Protein AF-X0WSC3-F1 (afdb_monomer)

Secondary structure (DSSP, 8-state):
-HHHHGGGSGGGSTT---TTHHHHHHHHHHHHHHHHTSSS-EE-SSSTT-EEBTTB---HHHHHHHHHHHHHH-TTTTT---SSSHHHHHHHHHHHHHSTTTTTS-SSS---TTHHHHHHHHHHTTPPPPSEEEEEETT-SEETTEEPTTEEEE--TTTTT-EEEGGGTEE-

pLDDT: mean 91.01, std 7.04, range [49.38, 97.88]

Sequence (172 aa):
GAMMLKYTDENWNPQGHNFLKQSRQMSAPVVAFMMSQLDMESPDILFPDITWGKGKWPSLQFAGYASTGSSIYGMGFPMGVGLLSLYGYAFQYADKTLNGGGYTGSLDQDSDLEAANNYIKAVSDGAAPLDFVLYVPVRYGSSVGISIPNVEETSDPEKILTAHFNGGQEAW

Mean predicted aligned error: 4.4 Å

Radius of gyration: 16.44 Å; Cα contacts (8 Å, |Δi|>4): 320; chains: 1; bounding box: 43×27×41 Å

Structure (mmCIF, N/CA/C/O backbone):
data_AF-X0WSC3-F1
#
_entry.id   AF-X0WSC3-F1
#
loop_
_atom_site.group_PDB
_atom_site.id
_atom_site.type_symbol
_atom_site.label_atom_id
_atom_site.label_alt_id
_atom_site.label_comp_id
_atom_site.label_asym_id
_atom_site.label_entity_id
_atom_site.label_seq_id
_atom_site.pdbx_PDB_ins_code
_atom_site.Cartn_x
_atom_site.Cartn_y
_atom_site.Cartn_z
_atom_site.occupancy
_atom_site.B_iso_or_equiv
_atom_site.auth_seq_id
_atom_site.auth_comp_id
_atom_site.auth_asym_id
_atom_site.auth_atom_id
_atom_site.pdbx_PDB_model_num
ATOM 1 N N . GLY A 1 1 ? -5.576 10.023 -4.240 1.00 49.38 1 GLY A N 1
ATOM 2 C CA . GLY A 1 1 ? -4.681 9.040 -4.884 1.00 49.38 1 GLY A CA 1
ATOM 3 C C . GLY A 1 1 ? -5.430 7.795 -5.329 1.00 49.38 1 GLY A C 1
ATOM 4 O O . GLY A 1 1 ? -5.586 7.600 -6.526 1.00 49.38 1 GLY A O 1
ATOM 5 N N . ALA A 1 2 ? -5.938 6.993 -4.385 1.00 56.09 2 ALA A N 1
ATOM 6 C CA . ALA A 1 2 ? -6.514 5.663 -4.642 1.00 56.09 2 ALA A CA 1
ATOM 7 C C . ALA A 1 2 ? -7.678 5.615 -5.656 1.00 56.09 2 ALA A C 1
ATOM 9 O O . ALA A 1 2 ? -7.702 4.717 -6.493 1.00 56.09 2 ALA A O 1
ATOM 10 N N . MET A 1 3 ? -8.574 6.614 -5.672 1.00 61.75 3 MET A N 1
ATOM 11 C CA . MET A 1 3 ? -9.661 6.687 -6.668 1.00 61.75 3 MET A CA 1
ATOM 12 C C . MET A 1 3 ? -9.162 6.701 -8.120 1.00 61.75 3 MET A C 1
ATOM 14 O O . MET A 1 3 ? -9.823 6.150 -8.991 1.00 61.75 3 MET A O 1
ATOM 18 N N . MET A 1 4 ? -7.998 7.298 -8.398 1.00 74.88 4 MET A N 1
ATOM 19 C CA . MET A 1 4 ? -7.429 7.294 -9.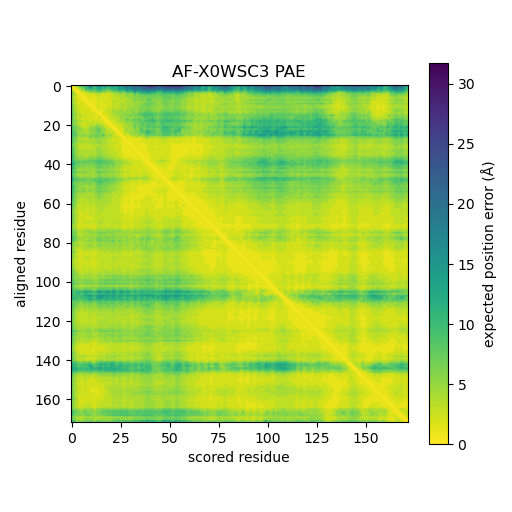751 1.00 74.88 4 MET A CA 1
ATOM 20 C C . MET A 1 4 ? -6.773 5.949 -10.090 1.00 74.88 4 MET A C 1
ATOM 22 O O . MET A 1 4 ? -6.799 5.531 -11.242 1.00 74.88 4 MET A O 1
ATOM 26 N N . LEU A 1 5 ? -6.242 5.230 -9.096 1.00 84.50 5 LEU A N 1
ATOM 27 C CA . LEU A 1 5 ? -5.568 3.950 -9.315 1.00 84.50 5 LEU A CA 1
ATOM 28 C C . LEU A 1 5 ? -6.526 2.875 -9.859 1.00 84.50 5 LEU A C 1
ATOM 30 O O . LEU A 1 5 ? -6.137 2.137 -10.765 1.00 84.50 5 LEU A O 1
ATOM 34 N N . LYS A 1 6 ? -7.787 2.839 -9.393 1.00 87.12 6 LYS A N 1
ATOM 35 C CA . LYS A 1 6 ? -8.815 1.896 -9.886 1.00 87.12 6 LYS A CA 1
ATOM 36 C C . LYS A 1 6 ? -9.062 1.995 -11.399 1.00 87.12 6 LYS A C 1
ATOM 38 O O . LYS A 1 6 ? -9.441 1.007 -12.011 1.00 87.12 6 LYS A O 1
ATOM 43 N N . TYR A 1 7 ? -8.813 3.155 -12.014 1.00 88.88 7 TYR A N 1
ATOM 44 C CA . TYR A 1 7 ? -9.022 3.396 -13.452 1.00 88.88 7 TYR A CA 1
ATOM 45 C C . TYR A 1 7 ? -7.761 3.201 -14.310 1.00 88.88 7 TYR A C 1
ATOM 47 O O . TYR A 1 7 ? -7.722 3.634 -15.466 1.00 88.88 7 TYR A O 1
ATOM 55 N N . THR A 1 8 ? -6.716 2.587 -13.745 1.00 87.31 8 THR A N 1
ATOM 56 C CA . THR A 1 8 ? -5.486 2.196 -14.462 1.00 87.31 8 THR A CA 1
ATOM 57 C C . THR A 1 8 ? -5.487 0.732 -14.920 1.00 87.31 8 THR A C 1
ATOM 59 O O . THR A 1 8 ? -4.561 0.291 -15.610 1.00 87.31 8 THR A O 1
ATOM 62 N N . ASP A 1 9 ? -6.515 -0.020 -14.524 1.00 88.38 9 ASP A N 1
ATOM 63 C CA . ASP A 1 9 ? -6.765 -1.407 -14.896 1.00 88.38 9 ASP A CA 1
ATOM 64 C C . ASP A 1 9 ? -8.278 -1.620 -14.994 1.00 88.38 9 ASP A C 1
ATOM 66 O O . ASP A 1 9 ? -9.016 -1.304 -14.062 1.00 88.38 9 ASP A O 1
ATOM 70 N N . GLU A 1 10 ? -8.749 -2.152 -16.118 1.00 90.81 10 GLU A N 1
ATOM 71 C CA . GLU A 1 10 ? -10.177 -2.428 -16.327 1.00 90.81 10 GLU A CA 1
ATOM 72 C C . GLU A 1 10 ? -10.723 -3.484 -15.360 1.00 90.81 10 GLU A C 1
ATOM 74 O O . GLU A 1 10 ? -11.913 -3.490 -15.076 1.00 90.81 10 GLU A O 1
ATOM 79 N N . ASN A 1 11 ? -9.861 -4.331 -14.790 1.00 92.50 11 ASN A N 1
ATOM 80 C CA . ASN A 1 11 ? -10.279 -5.367 -13.847 1.00 92.50 11 ASN A CA 1
ATOM 81 C C . ASN A 1 11 ? -10.419 -4.853 -12.406 1.00 92.50 11 ASN A C 1
ATOM 83 O O . ASN A 1 11 ? -10.774 -5.622 -11.518 1.00 92.50 11 ASN A O 1
ATOM 87 N N . TRP A 1 12 ? -10.081 -3.588 -12.136 1.00 91.75 12 TRP A N 1
ATOM 88 C CA . TRP A 1 12 ? -10.055 -3.020 -10.778 1.00 91.75 12 TRP A CA 1
ATOM 89 C C . TRP A 1 12 ? -11.229 -2.091 -10.482 1.00 91.75 12 TRP A C 1
ATOM 91 O O . TRP A 1 12 ? -11.269 -1.455 -9.428 1.00 91.75 12 TRP A O 1
ATOM 101 N N . ASN A 1 13 ? -12.172 -1.977 -11.414 1.00 91.25 13 ASN A N 1
ATOM 102 C CA . ASN A 1 13 ? -13.398 -1.224 -11.219 1.00 91.25 13 ASN A CA 1
ATOM 103 C C . ASN A 1 13 ? -14.578 -1.929 -11.907 1.00 91.25 13 ASN A C 1
ATOM 105 O O . ASN A 1 13 ? -14.397 -2.488 -12.991 1.00 91.25 13 ASN A O 1
ATOM 109 N N . PRO A 1 14 ? -15.792 -1.893 -11.325 1.00 90.69 14 PRO A N 1
ATOM 110 C CA . PRO A 1 14 ? -16.937 -2.642 -11.854 1.00 90.69 14 PRO A CA 1
ATOM 111 C C . PRO A 1 14 ? -17.360 -2.212 -13.262 1.00 90.69 14 PRO A C 1
ATOM 113 O O . PRO A 1 14 ? -18.018 -2.961 -13.976 1.00 90.69 14 PRO A O 1
ATOM 116 N N . GLN A 1 15 ? -16.998 -0.991 -13.662 1.00 91.56 15 GLN A N 1
ATOM 117 C CA . GLN A 1 15 ? -17.364 -0.418 -14.952 1.00 91.56 15 GLN A CA 1
ATOM 118 C C . GLN A 1 15 ? -16.419 -0.830 -16.093 1.00 91.56 15 GLN A C 1
ATOM 120 O O . GLN A 1 15 ? -16.694 -0.499 -17.244 1.00 91.56 15 GLN A O 1
ATOM 125 N N . GLY A 1 16 ? -15.307 -1.520 -15.811 1.00 89.00 16 GLY A N 1
ATOM 126 C CA . GLY A 1 16 ? -14.336 -1.902 -16.843 1.00 89.00 16 GLY A CA 1
ATOM 127 C C . GLY A 1 16 ? -13.562 -0.718 -17.435 1.00 89.00 16 GLY A C 1
ATOM 128 O O . GLY A 1 16 ? -13.015 -0.799 -18.533 1.00 89.00 16 GLY A O 1
ATOM 129 N N . HIS A 1 17 ? -13.540 0.423 -16.751 1.00 91.31 17 HIS A N 1
ATOM 130 C CA . HIS A 1 17 ? -12.919 1.645 -17.239 1.00 91.31 17 HIS A CA 1
ATOM 131 C C . HIS A 1 17 ? -11.394 1.607 -17.103 1.00 91.31 17 HIS A C 1
ATOM 133 O O . HIS A 1 17 ? -10.854 1.200 -16.078 1.00 91.31 17 HIS A O 1
ATOM 139 N N . ASN A 1 18 ? -10.685 2.121 -18.111 1.00 89.25 18 ASN A N 1
ATOM 140 C CA . ASN A 1 18 ? -9.219 2.168 -18.116 1.00 89.25 18 ASN A CA 1
ATOM 141 C C . ASN A 1 18 ? -8.672 3.490 -18.675 1.00 89.25 18 ASN A C 1
ATOM 143 O O . ASN A 1 18 ? -7.734 3.530 -19.475 1.00 89.25 18 ASN A O 1
ATOM 147 N N . PHE A 1 19 ? -9.301 4.601 -18.291 1.00 87.81 19 PHE A N 1
ATOM 148 C CA .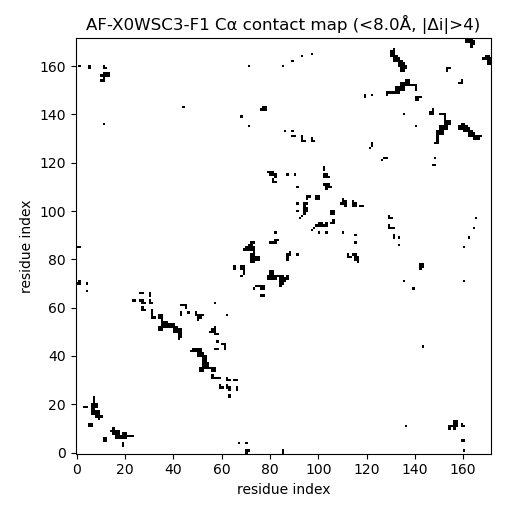 PHE A 1 19 ? -8.954 5.930 -18.804 1.00 87.81 19 PHE A CA 1
ATOM 149 C C . PHE A 1 19 ? -7.527 6.361 -18.436 1.00 87.81 19 PHE A C 1
ATOM 151 O O . PHE A 1 19 ? -6.959 7.225 -19.099 1.00 87.81 19 PHE A O 1
ATOM 158 N N . LEU A 1 20 ? -6.927 5.749 -17.407 1.00 84.25 20 LEU A N 1
ATOM 159 C CA . LEU A 1 20 ? -5.590 6.078 -16.914 1.00 84.25 20 LEU A CA 1
ATOM 160 C C . LEU A 1 20 ? -4.532 5.018 -17.260 1.00 84.25 20 LEU A C 1
ATOM 162 O O . LEU A 1 20 ? -3.417 5.077 -16.738 1.00 84.25 20 LEU A O 1
ATOM 166 N N . LYS A 1 21 ? -4.813 4.102 -18.199 1.00 82.12 21 LYS A N 1
ATOM 167 C CA . LYS A 1 21 ? -3.843 3.105 -18.698 1.00 82.12 21 LYS A CA 1
ATOM 168 C C . LYS A 1 21 ? -2.486 3.715 -19.053 1.00 82.12 21 LYS A C 1
ATOM 170 O O . LYS A 1 21 ? -1.435 3.191 -18.692 1.00 82.12 21 LYS A O 1
ATOM 175 N N . GLN A 1 22 ? -2.513 4.842 -19.763 1.00 77.94 22 GLN A N 1
ATOM 176 C CA . GLN A 1 22 ? -1.311 5.543 -20.218 1.00 77.94 22 GLN A CA 1
ATOM 177 C C . GLN A 1 22 ? -0.528 6.147 -19.047 1.00 77.94 22 GLN A C 1
ATOM 179 O O . GLN A 1 22 ? 0.698 6.138 -19.066 1.00 77.94 22 GLN A O 1
ATOM 184 N N . SER A 1 23 ? -1.212 6.606 -17.993 1.00 76.38 23 SER A N 1
ATOM 185 C CA . SER A 1 23 ? -0.558 7.097 -16.774 1.00 76.38 23 SER A CA 1
ATOM 186 C C . SER A 1 23 ? 0.267 5.994 -16.104 1.00 76.38 23 SER A C 1
ATOM 188 O O . SER A 1 23 ? 1.423 6.228 -15.757 1.00 76.38 23 SER A O 1
ATOM 190 N N . ARG A 1 24 ? -0.266 4.766 -16.038 1.00 74.50 24 ARG A N 1
ATOM 191 C CA . ARG A 1 24 ? 0.456 3.585 -15.532 1.00 74.50 24 ARG A CA 1
ATOM 192 C C . ARG A 1 24 ? 1.671 3.215 -16.387 1.00 74.50 24 ARG A C 1
ATOM 194 O O . ARG A 1 24 ? 2.695 2.792 -15.866 1.00 74.50 24 ARG A O 1
ATOM 201 N N . GLN A 1 25 ? 1.576 3.383 -17.705 1.00 76.06 25 GLN A N 1
ATOM 202 C CA . GLN A 1 25 ? 2.709 3.152 -18.609 1.00 76.06 25 GLN A CA 1
ATOM 203 C C . GLN A 1 25 ? 3.801 4.215 -18.442 1.00 76.06 25 GLN A C 1
ATOM 205 O O . GLN A 1 25 ? 4.985 3.892 -18.499 1.00 76.06 25 GLN A O 1
ATOM 210 N N . MET A 1 26 ? 3.415 5.470 -18.203 1.00 81.69 26 MET A N 1
ATOM 211 C CA . MET A 1 26 ? 4.354 6.571 -17.981 1.00 81.69 26 MET A CA 1
ATOM 212 C C . MET A 1 26 ? 5.006 6.541 -16.594 1.00 81.69 26 MET A C 1
ATOM 214 O O . MET A 1 26 ? 6.105 7.069 -16.438 1.00 81.69 26 MET A O 1
ATOM 218 N N . SER A 1 27 ? 4.376 5.921 -15.590 1.00 84.88 27 SER A N 1
ATOM 219 C CA . SER A 1 27 ? 4.942 5.865 -14.239 1.00 84.88 27 SER A CA 1
ATOM 220 C C . SER A 1 27 ? 6.122 4.897 -14.123 1.00 84.88 27 SER A C 1
ATOM 222 O O . SER A 1 27 ? 7.050 5.171 -13.364 1.00 84.88 27 SER A O 1
ATOM 224 N N . ALA A 1 28 ? 6.146 3.809 -14.903 1.00 90.44 28 ALA A N 1
ATOM 225 C CA . ALA A 1 28 ? 7.209 2.807 -14.819 1.00 90.44 28 ALA A CA 1
ATOM 226 C C . ALA A 1 28 ? 8.614 3.375 -15.130 1.00 90.44 28 ALA A C 1
ATOM 228 O O . ALA A 1 28 ? 9.505 3.168 -14.311 1.00 90.44 28 ALA A O 1
ATOM 229 N N . PRO A 1 29 ? 8.853 4.146 -16.213 1.00 92.38 29 PRO A N 1
ATOM 230 C CA . PRO A 1 29 ? 10.154 4.785 -16.435 1.00 92.38 29 PRO A CA 1
ATOM 231 C C . PRO A 1 29 ? 10.558 5.774 -15.333 1.00 92.38 29 PRO A C 1
ATOM 233 O O . PRO A 1 29 ? 11.730 5.841 -14.974 1.00 92.38 29 PRO A O 1
ATOM 236 N N . VAL A 1 30 ? 9.601 6.522 -14.769 1.00 91.31 30 VAL A N 1
ATOM 237 C CA . VAL A 1 30 ? 9.871 7.464 -13.668 1.00 91.31 30 VAL A CA 1
ATOM 238 C C . VAL A 1 30 ? 10.317 6.707 -12.419 1.00 91.31 30 VAL A C 1
ATOM 240 O O . VAL A 1 30 ? 11.337 7.048 -11.826 1.00 91.31 30 VAL A O 1
ATOM 243 N N . VAL A 1 31 ? 9.601 5.644 -12.049 1.00 91.88 31 VAL A N 1
ATOM 244 C CA . VAL A 1 31 ? 9.956 4.807 -10.896 1.00 91.88 31 VAL A CA 1
ATOM 245 C C . VAL A 1 31 ? 11.271 4.066 -11.134 1.00 91.88 31 VAL A C 1
ATOM 247 O O . VAL A 1 31 ? 12.110 4.039 -10.240 1.00 91.88 31 VAL A O 1
ATOM 250 N N . ALA A 1 32 ? 11.516 3.551 -12.341 1.00 94.12 32 ALA A N 1
ATOM 251 C CA . ALA A 1 32 ? 12.789 2.927 -12.696 1.00 94.12 32 ALA A CA 1
ATOM 252 C C . ALA A 1 32 ? 13.965 3.904 -12.543 1.00 94.12 32 ALA A C 1
ATOM 254 O O . ALA A 1 32 ? 14.996 3.547 -11.967 1.00 94.12 32 ALA A O 1
ATOM 255 N N . PHE A 1 33 ? 13.787 5.154 -12.985 1.00 94.31 33 PHE A N 1
ATOM 256 C CA . PHE A 1 33 ? 14.767 6.208 -12.762 1.00 94.31 33 PHE A CA 1
ATOM 257 C C . PHE A 1 33 ? 14.984 6.459 -11.266 1.00 94.31 33 PHE A C 1
ATOM 259 O O . PHE A 1 33 ? 16.127 6.416 -10.821 1.00 94.31 33 PHE A O 1
ATOM 266 N N . MET A 1 34 ? 13.925 6.644 -10.471 1.00 91.56 34 MET A N 1
ATOM 267 C CA . MET A 1 34 ? 14.044 6.853 -9.018 1.00 91.56 34 MET A CA 1
ATOM 268 C C . MET A 1 34 ? 14.779 5.702 -8.321 1.00 91.56 34 MET A C 1
ATOM 270 O O . MET A 1 34 ? 15.687 5.944 -7.531 1.00 91.56 34 MET A O 1
ATOM 274 N N . MET A 1 35 ? 14.444 4.456 -8.656 1.00 92.12 35 MET A N 1
ATOM 275 C CA . MET A 1 35 ? 15.104 3.267 -8.114 1.00 92.12 35 MET A CA 1
ATOM 276 C C . MET A 1 35 ? 16.587 3.221 -8.483 1.00 92.12 35 MET A C 1
ATOM 278 O O . MET A 1 35 ? 17.415 2.868 -7.647 1.00 92.12 35 MET A O 1
ATOM 282 N N . SER A 1 36 ? 16.948 3.647 -9.698 1.00 94.88 36 SER A N 1
ATOM 283 C CA . SER A 1 36 ? 18.351 3.744 -10.116 1.00 94.88 36 SER A CA 1
ATOM 284 C C . SER A 1 36 ? 19.166 4.734 -9.278 1.00 94.88 36 SER A C 1
ATOM 286 O O . SER A 1 36 ? 20.378 4.586 -9.189 1.00 94.88 36 SER A O 1
ATOM 288 N N . GLN A 1 37 ? 18.533 5.733 -8.653 1.00 94.44 37 GLN A N 1
ATOM 289 C CA . GLN A 1 37 ? 19.226 6.747 -7.849 1.00 94.44 37 GLN A CA 1
ATOM 290 C C . GLN A 1 37 ? 19.550 6.282 -6.421 1.00 94.44 37 GLN A C 1
ATOM 292 O O . GLN A 1 37 ?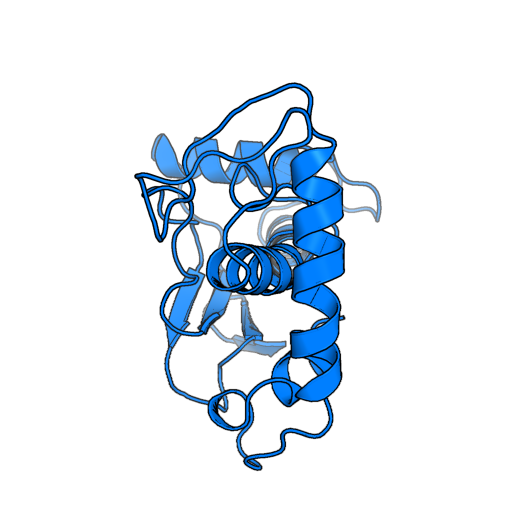 20.213 7.010 -5.686 1.00 94.44 37 GLN A O 1
ATOM 297 N N . LEU A 1 38 ? 19.095 5.097 -6.004 1.00 90.62 38 LEU A N 1
ATOM 298 C CA . LEU A 1 38 ? 19.377 4.573 -4.670 1.00 90.62 38 LEU A CA 1
ATOM 299 C C . LEU A 1 38 ? 20.841 4.118 -4.548 1.00 90.62 38 LEU A C 1
ATOM 301 O O . LEU A 1 38 ? 21.377 3.477 -5.450 1.00 90.62 38 LEU A O 1
ATOM 305 N N . ASP A 1 39 ? 21.474 4.403 -3.404 1.00 92.38 39 ASP A N 1
ATOM 306 C CA . ASP A 1 39 ? 22.873 4.025 -3.102 1.00 92.38 39 ASP A CA 1
ATOM 307 C C . ASP A 1 39 ? 23.028 2.556 -2.647 1.00 92.38 39 ASP A C 1
ATOM 309 O O . ASP A 1 39 ? 24.020 2.128 -2.056 1.00 92.38 39 ASP A O 1
ATOM 313 N N . MET A 1 40 ? 22.026 1.741 -2.949 1.00 91.06 40 MET A N 1
ATOM 314 C CA . MET A 1 40 ? 22.036 0.299 -2.747 1.00 91.06 40 MET A CA 1
ATOM 315 C C . MET A 1 40 ? 21.885 -0.398 -4.091 1.00 91.06 40 MET A C 1
ATOM 317 O O . MET A 1 40 ? 21.385 0.193 -5.043 1.00 91.06 40 MET A O 1
ATOM 321 N N . GLU A 1 41 ? 22.292 -1.661 -4.152 1.00 93.75 41 GLU A N 1
ATOM 322 C CA . GLU A 1 41 ? 21.876 -2.552 -5.229 1.00 93.75 41 GLU A CA 1
ATOM 323 C C . GLU A 1 41 ? 20.974 -3.638 -4.661 1.00 93.75 41 GLU A C 1
ATOM 325 O O . GLU A 1 41 ? 21.166 -4.095 -3.532 1.00 93.75 41 GLU A O 1
ATOM 330 N N . SER A 1 42 ? 19.984 -4.042 -5.446 1.00 90.12 42 SER A N 1
ATOM 331 C CA . SER A 1 42 ? 19.073 -5.124 -5.094 1.00 90.12 42 SER A CA 1
ATOM 332 C C . SER A 1 42 ? 18.657 -5.881 -6.355 1.00 90.12 42 SER A C 1
ATOM 334 O O . SER A 1 42 ? 18.641 -5.290 -7.443 1.00 90.12 42 SER A O 1
ATOM 336 N N . PRO A 1 43 ? 18.366 -7.189 -6.259 1.00 92.12 43 PRO A N 1
ATOM 337 C CA . PRO A 1 43 ? 17.791 -7.923 -7.373 1.00 92.12 43 PRO A CA 1
ATOM 338 C C . PRO A 1 43 ? 16.396 -7.392 -7.717 1.00 92.12 43 PRO A C 1
ATOM 340 O O . PRO A 1 43 ? 15.620 -6.958 -6.860 1.00 92.12 43 PRO A O 1
ATOM 343 N N . ASP A 1 44 ? 16.061 -7.440 -8.998 1.00 92.50 44 ASP A N 1
ATOM 344 C CA . ASP A 1 44 ? 14.687 -7.316 -9.458 1.00 92.50 44 ASP A CA 1
ATOM 345 C C . ASP A 1 44 ? 13.924 -8.584 -9.045 1.00 92.50 44 ASP A C 1
ATOM 347 O O . ASP A 1 44 ? 14.292 -9.699 -9.414 1.00 92.50 44 ASP A O 1
ATOM 351 N N . ILE A 1 45 ? 12.864 -8.432 -8.249 1.00 87.88 45 ILE A N 1
ATOM 352 C CA . ILE A 1 45 ? 12.143 -9.585 -7.684 1.00 87.88 45 ILE A CA 1
ATOM 353 C C . ILE A 1 45 ? 11.354 -10.378 -8.737 1.00 87.88 45 ILE A C 1
ATOM 355 O O . ILE A 1 45 ? 10.946 -11.505 -8.467 1.00 87.88 45 ILE A O 1
ATOM 359 N N . LEU A 1 46 ? 11.105 -9.796 -9.916 1.00 89.25 46 LEU A N 1
ATOM 360 C CA . LEU A 1 46 ? 10.436 -10.463 -11.034 1.00 89.25 46 LEU A CA 1
ATOM 361 C C . LEU A 1 46 ? 11.447 -11.092 -12.001 1.00 89.25 46 LEU A C 1
ATOM 363 O O . LEU A 1 46 ? 11.123 -12.078 -12.663 1.00 89.25 46 LEU A O 1
ATOM 367 N N . PHE A 1 47 ? 12.661 -10.539 -12.068 1.00 92.75 47 PHE A N 1
ATOM 368 C CA . PHE A 1 47 ? 13.756 -11.011 -12.917 1.00 92.75 47 PHE A CA 1
ATOM 369 C C . PHE A 1 47 ? 15.069 -11.048 -12.119 1.00 92.75 47 PHE A C 1
ATOM 371 O O . PHE A 1 47 ? 15.878 -10.134 -12.259 1.00 92.75 47 PHE A O 1
ATOM 378 N N . PRO A 1 48 ? 15.320 -12.098 -11.313 1.00 88.94 48 PRO A N 1
ATOM 379 C CA . PRO A 1 48 ? 16.436 -12.130 -10.356 1.00 88.94 48 PRO A CA 1
ATOM 380 C C . PRO A 1 48 ? 17.840 -11.943 -10.954 1.00 88.94 48 PRO A C 1
ATOM 382 O O . PRO A 1 48 ? 18.759 -11.549 -10.240 1.00 88.94 48 PRO A O 1
ATOM 385 N N . ASP A 1 49 ? 18.006 -12.189 -12.257 1.00 94.12 49 ASP A N 1
ATOM 386 C CA . ASP A 1 49 ? 19.258 -11.957 -12.991 1.00 94.12 49 ASP A CA 1
ATOM 387 C C . ASP A 1 49 ? 19.524 -10.464 -13.286 1.00 94.12 49 ASP A C 1
ATOM 389 O O . ASP A 1 49 ? 20.612 -10.089 -13.728 1.00 94.12 49 ASP A O 1
ATOM 393 N N . ILE A 1 50 ? 18.536 -9.594 -13.053 1.00 95.56 50 ILE A N 1
ATOM 394 C CA . ILE A 1 50 ? 18.632 -8.141 -13.191 1.00 95.56 50 ILE A CA 1
ATOM 395 C C . ILE A 1 50 ? 18.872 -7.533 -11.809 1.00 95.56 50 ILE A C 1
ATOM 397 O O . ILE A 1 50 ? 18.180 -7.838 -10.841 1.00 95.56 50 ILE A O 1
ATOM 401 N N . THR A 1 51 ? 19.831 -6.615 -11.729 1.00 95.81 51 THR A N 1
ATOM 402 C CA . THR A 1 51 ? 20.083 -5.793 -10.536 1.00 95.81 51 THR A CA 1
ATOM 403 C C . THR A 1 51 ? 19.760 -4.337 -10.831 1.00 95.81 51 THR A C 1
ATOM 405 O O . THR A 1 51 ? 19.997 -3.855 -11.939 1.00 95.81 51 THR A O 1
ATOM 408 N N . TRP A 1 52 ? 19.228 -3.632 -9.839 1.00 94.69 52 TRP A N 1
ATOM 409 C CA . TRP A 1 52 ? 18.868 -2.218 -9.934 1.00 94.69 52 TRP A CA 1
ATOM 410 C C . TRP A 1 52 ? 19.478 -1.414 -8.784 1.00 94.69 52 TRP A C 1
ATOM 412 O O . TRP A 1 52 ? 19.891 -1.989 -7.778 1.00 94.69 52 TRP A O 1
ATOM 422 N N . GLY A 1 53 ? 19.524 -0.089 -8.946 1.00 94.62 53 GLY A N 1
ATOM 423 C CA . GLY A 1 53 ? 20.205 0.835 -8.034 1.00 94.62 53 GLY A CA 1
ATOM 424 C C . GLY A 1 53 ? 21.616 1.196 -8.509 1.00 94.62 53 GLY A C 1
ATOM 425 O O . GLY A 1 53 ? 22.110 0.631 -9.486 1.00 94.62 53 GLY A O 1
ATOM 426 N N . LYS A 1 54 ? 22.247 2.205 -7.895 1.00 96.31 54 LYS A N 1
ATOM 427 C CA . LYS A 1 54 ? 23.563 2.751 -8.302 1.00 96.31 54 LYS A CA 1
ATOM 428 C C . LYS A 1 54 ? 23.694 3.044 -9.807 1.00 96.31 54 LYS A C 1
ATOM 430 O O . LYS A 1 54 ? 24.698 2.743 -10.448 1.00 96.31 54 LYS A O 1
ATOM 435 N N . GLY A 1 55 ? 22.654 3.630 -10.386 1.00 96.44 55 GLY A N 1
ATOM 436 C CA . GLY A 1 55 ? 22.544 3.972 -11.804 1.00 96.44 55 GLY A CA 1
ATOM 437 C C . GLY A 1 55 ? 21.946 2.872 -12.687 1.00 96.44 55 GLY A C 1
ATOM 438 O O . GLY A 1 55 ? 21.612 3.147 -13.838 1.00 96.44 55 GLY A O 1
ATOM 439 N N . LYS A 1 56 ? 21.747 1.651 -12.174 1.00 97.62 56 LYS A N 1
ATOM 440 C CA . LYS A 1 56 ? 21.102 0.549 -12.904 1.00 97.62 56 LYS A CA 1
ATOM 441 C C . LYS A 1 56 ? 19.587 0.624 -12.761 1.00 97.62 56 LYS A C 1
ATOM 443 O O . LYS A 1 56 ? 19.059 0.819 -11.664 1.00 97.62 56 LYS A O 1
ATOM 448 N N . TRP A 1 57 ? 18.882 0.459 -13.871 1.00 96.94 57 TRP A N 1
ATOM 449 C CA . TRP A 1 57 ? 17.423 0.419 -13.878 1.00 96.94 57 TRP A CA 1
ATOM 450 C C . TRP A 1 57 ? 16.917 -1.001 -13.593 1.00 96.94 57 TRP A C 1
ATOM 452 O O . TRP A 1 57 ? 17.541 -1.961 -14.047 1.00 96.94 57 TRP A O 1
ATOM 462 N N . PRO A 1 58 ? 15.779 -1.151 -12.893 1.00 95.25 58 PRO A N 1
ATOM 463 C CA . PRO A 1 58 ? 15.051 -2.417 -12.851 1.00 95.25 58 PRO A CA 1
ATOM 464 C C . PRO A 1 58 ? 14.417 -2.737 -14.213 1.00 95.25 58 PRO A C 1
ATOM 466 O O . PRO A 1 58 ? 14.396 -1.902 -15.125 1.00 95.25 58 PRO A O 1
ATOM 469 N N . SER A 1 59 ? 13.811 -3.920 -14.339 1.00 95.12 59 SER A N 1
ATOM 470 C CA . SER A 1 59 ? 12.867 -4.165 -15.430 1.00 95.12 59 SER A CA 1
ATOM 471 C C . SER A 1 59 ? 11.699 -3.171 -15.357 1.00 95.12 59 SER A C 1
ATOM 473 O O . SER A 1 59 ? 11.263 -2.757 -14.277 1.00 95.12 59 SER A O 1
ATOM 475 N N . LEU A 1 60 ? 11.139 -2.791 -16.509 1.00 92.94 60 LEU A N 1
ATOM 476 C CA . LEU A 1 60 ? 9.969 -1.904 -16.531 1.00 92.94 60 LEU A CA 1
ATOM 477 C C . LEU A 1 60 ? 8.735 -2.569 -15.906 1.00 92.94 60 LEU A C 1
ATOM 479 O O . LEU A 1 60 ? 7.883 -1.883 -15.346 1.00 92.94 60 LEU A O 1
ATOM 483 N N . GLN A 1 61 ? 8.648 -3.899 -15.966 1.00 91.56 61 GLN A N 1
ATOM 484 C CA . GLN A 1 61 ? 7.610 -4.680 -15.303 1.00 91.56 61 GLN A CA 1
ATOM 485 C C . GLN A 1 61 ? 7.701 -4.525 -13.783 1.00 91.56 61 GLN A C 1
ATOM 487 O O . GLN A 1 61 ? 6.688 -4.246 -13.141 1.00 91.56 61 GLN A O 1
ATOM 492 N N . PHE A 1 62 ? 8.903 -4.647 -13.210 1.00 91.94 62 PHE A N 1
ATOM 493 C CA . PHE A 1 62 ? 9.093 -4.458 -11.777 1.00 91.94 62 PHE A CA 1
ATOM 494 C C . PHE A 1 62 ? 8.904 -2.999 -11.365 1.00 91.94 62 PHE A C 1
ATOM 496 O O . PHE A 1 62 ? 8.255 -2.739 -10.357 1.00 91.94 62 PHE A O 1
ATOM 503 N N . ALA A 1 63 ? 9.344 -2.036 -12.175 1.00 92.81 63 ALA A N 1
ATOM 504 C CA . ALA A 1 63 ? 9.064 -0.625 -11.915 1.00 92.81 63 ALA A CA 1
ATOM 505 C C . ALA A 1 63 ? 7.556 -0.306 -11.938 1.00 92.81 63 ALA A C 1
ATOM 507 O O . ALA A 1 63 ? 7.069 0.457 -11.106 1.00 92.81 63 ALA A O 1
ATOM 508 N N . GLY A 1 64 ? 6.788 -0.914 -12.849 1.00 91.56 64 GLY A N 1
ATOM 509 C CA . GLY A 1 64 ? 5.325 -0.798 -12.877 1.00 91.56 64 GLY A CA 1
ATOM 510 C C . GLY A 1 64 ? 4.652 -1.462 -11.670 1.00 91.56 64 GLY A C 1
ATOM 511 O O . GLY A 1 64 ? 3.698 -0.914 -11.103 1.00 91.56 64 GLY A O 1
ATOM 512 N N . TYR A 1 65 ? 5.180 -2.610 -11.235 1.00 90.75 65 TYR A N 1
ATOM 513 C CA . TYR A 1 65 ? 4.765 -3.269 -10.000 1.00 90.75 65 TYR A CA 1
ATOM 514 C C . TYR A 1 65 ? 5.010 -2.368 -8.784 1.00 90.75 65 TYR A C 1
ATOM 516 O O . TYR A 1 65 ? 4.063 -2.080 -8.050 1.00 90.75 65 TYR A O 1
ATOM 524 N N . ALA A 1 66 ? 6.236 -1.858 -8.635 1.00 91.06 66 ALA A N 1
ATOM 525 C CA . ALA A 1 66 ? 6.639 -0.953 -7.567 1.00 91.06 66 ALA A CA 1
ATOM 526 C C . ALA A 1 66 ? 5.807 0.332 -7.581 1.00 91.06 66 ALA A C 1
ATOM 528 O O . ALA A 1 66 ? 5.282 0.708 -6.548 1.00 91.06 66 ALA A O 1
ATOM 529 N N . SER A 1 67 ? 5.565 0.943 -8.745 1.00 90.94 67 SER A N 1
ATOM 530 C CA . SER A 1 67 ? 4.718 2.139 -8.876 1.00 90.94 67 SER A CA 1
ATOM 531 C C . SER A 1 67 ? 3.307 1.938 -8.313 1.00 90.94 67 SER A C 1
ATOM 533 O O . SER A 1 67 ? 2.786 2.793 -7.590 1.00 90.94 67 SER A O 1
ATOM 535 N N . THR A 1 68 ? 2.688 0.799 -8.628 1.00 91.44 68 THR A N 1
ATOM 536 C CA . THR A 1 68 ? 1.369 0.449 -8.089 1.00 91.44 68 THR A CA 1
ATOM 537 C C . THR A 1 68 ? 1.465 0.214 -6.583 1.00 91.44 68 THR A C 1
ATOM 539 O O . THR A 1 68 ? 0.696 0.794 -5.819 1.00 91.44 68 THR A O 1
ATOM 542 N N . GLY A 1 69 ? 2.432 -0.597 -6.146 1.00 92.56 69 GLY A N 1
ATOM 543 C CA . GLY A 1 69 ? 2.629 -0.906 -4.735 1.00 92.56 69 GLY A CA 1
ATOM 544 C C . GLY A 1 69 ? 2.925 0.340 -3.905 1.00 92.56 69 GLY A C 1
ATOM 545 O O . GLY A 1 69 ? 2.380 0.475 -2.820 1.00 92.56 69 GLY A O 1
ATOM 546 N N . SER A 1 70 ? 3.645 1.326 -4.442 1.00 91.12 70 SER A N 1
ATOM 547 C CA . SER A 1 70 ? 3.878 2.607 -3.776 1.00 91.12 70 SER A CA 1
ATOM 548 C C . SER A 1 70 ? 2.612 3.444 -3.618 1.00 91.12 70 SER A C 1
ATOM 550 O O . SER A 1 70 ? 2.515 4.235 -2.687 1.00 91.12 70 SER A O 1
ATOM 552 N N . SER A 1 71 ? 1.611 3.263 -4.479 1.00 90.88 71 SER A N 1
ATOM 553 C CA . SER A 1 71 ? 0.306 3.909 -4.292 1.00 90.88 71 SER A CA 1
ATOM 554 C C . SER A 1 71 ? -0.509 3.239 -3.178 1.00 90.88 71 SER A C 1
ATOM 556 O O . SER A 1 71 ? -1.263 3.912 -2.472 1.00 90.88 71 SER A O 1
ATOM 558 N N . ILE A 1 72 ? -0.352 1.922 -3.013 1.00 94.62 72 ILE A N 1
ATOM 559 C CA . ILE A 1 72 ? -1.058 1.131 -1.997 1.00 94.62 72 ILE A CA 1
ATOM 560 C C . ILE A 1 72 ? -0.380 1.281 -0.629 1.00 94.62 72 ILE A C 1
ATOM 562 O O . ILE A 1 72 ? -1.057 1.559 0.353 1.00 94.62 72 ILE A O 1
ATOM 566 N N . TYR A 1 73 ? 0.945 1.167 -0.581 1.00 94.44 73 TYR A N 1
ATOM 567 C CA . TYR A 1 73 ? 1.750 1.041 0.637 1.00 94.44 73 TYR A CA 1
ATOM 568 C C . TYR A 1 73 ? 2.708 2.206 0.884 1.00 94.44 73 TYR A C 1
ATOM 570 O O . TYR A 1 73 ? 3.292 2.297 1.955 1.00 94.44 73 TYR A O 1
ATOM 578 N N . GLY A 1 74 ? 2.870 3.126 -0.065 1.00 92.25 74 GLY A N 1
ATOM 579 C CA . GLY A 1 74 ? 3.735 4.300 0.072 1.00 92.25 74 GLY A CA 1
ATOM 580 C C . GLY A 1 74 ? 5.096 4.133 -0.600 1.00 92.25 74 GLY A C 1
ATOM 581 O O . GLY A 1 74 ? 5.497 3.045 -1.003 1.00 92.25 74 GLY A O 1
ATOM 582 N N . MET A 1 75 ? 5.835 5.238 -0.717 1.00 86.00 75 MET A N 1
ATOM 583 C CA . MET A 1 75 ? 7.096 5.311 -1.477 1.00 86.00 75 MET A CA 1
ATOM 584 C C . MET A 1 75 ? 8.194 4.343 -1.011 1.00 86.00 75 MET A C 1
ATOM 586 O O . MET A 1 75 ? 9.109 4.071 -1.780 1.00 86.00 75 MET A O 1
ATOM 590 N N . GLY A 1 76 ? 8.110 3.822 0.218 1.00 84.25 76 GLY A N 1
ATOM 591 C CA . GLY A 1 76 ? 9.037 2.813 0.735 1.00 84.25 76 GLY A CA 1
ATOM 592 C C . GLY A 1 76 ? 8.844 1.415 0.138 1.00 84.25 76 GLY A C 1
ATOM 593 O O . GLY A 1 76 ? 9.722 0.570 0.291 1.00 84.25 76 GLY A O 1
ATOM 594 N N . PHE A 1 77 ? 7.730 1.150 -0.548 1.00 88.50 77 PHE A N 1
ATOM 595 C CA . PHE A 1 77 ? 7.446 -0.157 -1.134 1.00 88.50 77 PHE A CA 1
ATOM 596 C C . PHE A 1 77 ? 8.471 -0.526 -2.228 1.00 88.50 77 PHE A C 1
ATOM 598 O O . PHE A 1 77 ? 8.770 0.318 -3.075 1.00 88.50 77 PHE A O 1
ATOM 605 N N . PRO A 1 78 ? 8.980 -1.776 -2.279 1.00 83.06 78 PRO A N 1
ATOM 606 C CA . PRO A 1 78 ? 8.592 -2.939 -1.467 1.00 83.06 78 PRO A CA 1
ATOM 607 C C . PRO A 1 78 ? 9.356 -3.097 -0.137 1.00 83.06 78 PRO A C 1
ATOM 609 O O . PRO A 1 78 ? 9.123 -4.053 0.597 1.00 83.06 78 PRO A O 1
ATOM 612 N N . MET A 1 79 ? 10.269 -2.192 0.204 1.00 82.19 79 MET A N 1
ATOM 613 C CA . MET A 1 79 ? 11.119 -2.323 1.397 1.00 82.19 79 MET A CA 1
ATOM 614 C C . MET A 1 79 ? 10.428 -1.923 2.707 1.00 82.19 79 MET A C 1
ATOM 616 O O . MET A 1 79 ? 10.884 -2.314 3.776 1.00 82.19 79 MET A O 1
ATOM 620 N N . GLY A 1 80 ? 9.341 -1.159 2.639 1.00 86.00 80 GLY A N 1
ATOM 621 C CA . GLY A 1 80 ? 8.579 -0.736 3.806 1.00 86.00 80 GLY A CA 1
ATOM 622 C C . GLY A 1 80 ? 7.255 -0.086 3.432 1.00 86.00 80 GLY A C 1
ATOM 623 O O . GLY A 1 80 ? 6.907 0.030 2.253 1.00 86.00 80 GLY A O 1
ATOM 624 N N . VAL A 1 81 ? 6.527 0.352 4.454 1.00 91.94 81 VAL A N 1
ATOM 625 C CA . VAL A 1 81 ? 5.215 0.985 4.321 1.00 91.94 81 VAL A CA 1
ATOM 626 C C . VAL A 1 81 ? 5.282 2.416 4.848 1.00 91.94 81 VAL A C 1
ATOM 628 O O . VAL A 1 81 ? 5.884 2.685 5.883 1.00 91.94 81 VAL A O 1
ATOM 631 N N . GLY A 1 82 ? 4.673 3.350 4.122 1.00 92.25 82 GLY A N 1
ATOM 632 C CA . GLY A 1 82 ? 4.566 4.757 4.498 1.00 92.25 82 GLY A CA 1
ATOM 633 C C . GLY A 1 82 ? 3.126 5.162 4.807 1.00 92.25 82 GLY A C 1
ATOM 634 O O . GLY A 1 82 ? 2.186 4.691 4.165 1.00 92.25 82 GLY A O 1
ATOM 635 N N . LEU A 1 83 ? 2.952 6.093 5.748 1.00 92.88 83 LEU A N 1
ATOM 636 C CA . LEU A 1 83 ? 1.631 6.573 6.178 1.00 92.88 83 LEU A CA 1
ATOM 637 C C . LEU A 1 83 ? 0.839 7.311 5.089 1.00 92.88 83 LEU A C 1
ATOM 639 O O . LEU A 1 83 ? -0.390 7.290 5.095 1.00 92.88 83 LEU A O 1
ATOM 643 N N . LEU A 1 84 ? 1.526 7.941 4.135 1.00 91.25 84 LEU A N 1
ATOM 644 C CA . LEU A 1 84 ? 0.908 8.648 3.009 1.00 91.25 84 LEU A CA 1
ATOM 645 C C . LEU A 1 84 ? 0.586 7.679 1.862 1.00 91.25 84 LEU A C 1
ATOM 647 O O . LEU A 1 84 ? 1.109 7.795 0.754 1.00 91.25 84 LEU A O 1
ATOM 651 N N . SER A 1 85 ? -0.245 6.683 2.154 1.00 93.44 85 SER A N 1
ATOM 652 C CA . SER A 1 85 ? -0.633 5.613 1.233 1.00 93.44 85 SER A CA 1
ATOM 653 C C . SER A 1 85 ? -2.021 5.077 1.567 1.00 93.44 85 SER A C 1
ATOM 655 O O . SER A 1 85 ? -2.553 5.376 2.632 1.00 93.44 85 SER A O 1
ATOM 657 N N . LEU A 1 86 ? -2.626 4.285 0.676 1.00 94.94 86 LEU A N 1
ATOM 658 C CA . LEU A 1 86 ? -3.947 3.703 0.935 1.00 94.94 86 LEU A CA 1
ATOM 659 C C . LEU A 1 86 ? -3.960 2.863 2.224 1.00 94.94 86 LEU A C 1
ATOM 661 O O . LEU A 1 86 ? -4.813 3.073 3.084 1.00 94.94 86 LEU A O 1
ATOM 665 N N . TYR A 1 8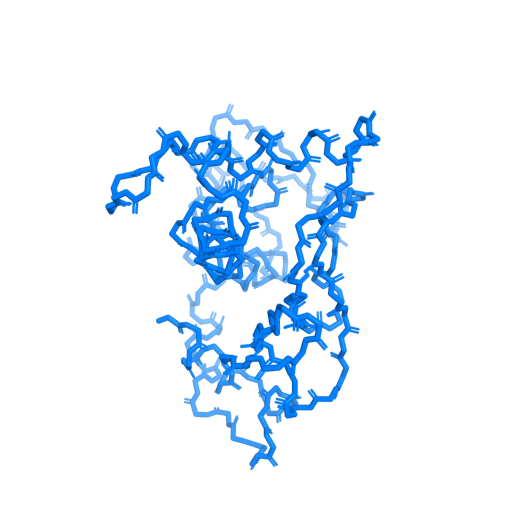7 ? -2.978 1.977 2.379 1.00 96.12 87 TYR A N 1
ATOM 666 C CA . TYR A 1 87 ? -2.781 1.194 3.592 1.00 96.12 87 TYR A CA 1
ATOM 667 C C . TYR A 1 87 ? -2.499 2.089 4.795 1.00 96.12 87 TYR A C 1
ATOM 669 O O . TYR A 1 87 ? -3.120 1.925 5.838 1.00 96.12 87 TYR A O 1
ATOM 677 N N . GLY A 1 88 ? -1.607 3.071 4.644 1.00 95.56 88 GLY A N 1
ATOM 678 C CA . GLY A 1 88 ? -1.252 3.998 5.714 1.00 95.56 88 GLY A CA 1
ATOM 679 C C . GLY A 1 88 ? -2.449 4.787 6.244 1.00 95.56 88 GLY A C 1
ATOM 680 O O . GLY A 1 88 ? -2.563 4.976 7.453 1.00 95.56 88 GLY A O 1
ATOM 681 N N . TYR A 1 89 ? -3.368 5.217 5.376 1.00 95.44 89 TYR A N 1
ATOM 682 C CA . TYR A 1 89 ? -4.595 5.902 5.790 1.00 95.44 89 TYR A CA 1
ATOM 683 C C . TYR A 1 89 ? -5.584 4.965 6.487 1.00 95.44 89 TYR A C 1
ATOM 685 O O . TYR A 1 89 ? -6.117 5.341 7.529 1.00 95.44 89 TYR A O 1
ATOM 693 N N . ALA A 1 90 ? -5.795 3.752 5.964 1.00 96.88 90 ALA A N 1
ATOM 694 C CA . ALA A 1 90 ? -6.654 2.761 6.612 1.00 96.88 90 ALA A CA 1
ATOM 695 C C . ALA A 1 90 ? -6.112 2.368 7.997 1.00 96.88 90 ALA A C 1
ATOM 697 O O . ALA A 1 90 ? -6.842 2.396 8.983 1.00 96.88 90 ALA A O 1
ATOM 698 N N . PHE A 1 91 ? -4.809 2.104 8.091 1.00 97.19 91 PHE A N 1
ATOM 699 C CA . PHE A 1 91 ? -4.119 1.826 9.347 1.00 97.19 91 PHE A CA 1
ATOM 700 C C . PHE A 1 91 ? -4.283 2.967 10.360 1.00 97.19 91 PHE A C 1
ATOM 702 O O . PHE A 1 91 ? -4.706 2.719 11.485 1.00 97.19 91 PHE A O 1
ATOM 709 N N . GLN A 1 92 ? -3.993 4.216 9.969 1.00 96.62 92 GLN A N 1
ATOM 710 C CA . GLN A 1 92 ? -4.123 5.368 10.872 1.00 96.62 92 GLN A CA 1
ATOM 711 C C . GLN A 1 92 ? -5.555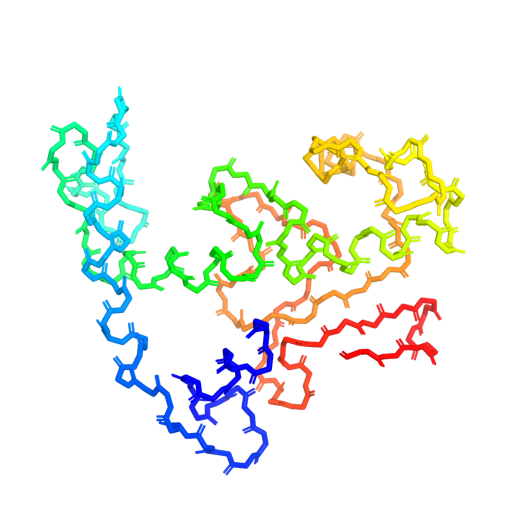 5.542 11.367 1.00 96.62 92 GLN A C 1
ATOM 713 O O . GLN A 1 92 ? -5.759 5.890 12.526 1.00 96.62 92 GLN A O 1
ATOM 718 N N . TYR A 1 93 ? -6.540 5.317 10.496 1.00 96.00 93 TYR A N 1
ATOM 719 C CA . TYR A 1 93 ? -7.936 5.373 10.894 1.00 96.00 93 TYR A CA 1
ATOM 720 C C . TYR A 1 93 ? -8.256 4.298 11.926 1.00 96.00 93 TYR A C 1
ATOM 722 O O . TYR A 1 93 ? -8.684 4.641 13.023 1.00 96.00 93 TYR A O 1
ATOM 730 N N . ALA A 1 94 ? -7.978 3.031 11.609 1.00 96.75 94 ALA A N 1
ATOM 731 C CA . ALA A 1 94 ? -8.251 1.906 12.496 1.00 96.75 94 ALA A CA 1
ATOM 732 C C . ALA A 1 94 ? -7.547 2.058 13.851 1.00 96.75 94 ALA A C 1
ATOM 734 O O . ALA A 1 94 ? -8.159 1.833 14.893 1.00 96.75 94 ALA A O 1
ATOM 735 N N . ASP A 1 95 ? -6.283 2.485 13.860 1.00 97.06 95 ASP A N 1
ATOM 736 C CA . ASP A 1 95 ? -5.547 2.672 15.106 1.00 97.06 95 ASP A CA 1
ATOM 737 C C . ASP A 1 95 ? -6.168 3.782 15.966 1.00 97.06 95 ASP A C 1
ATOM 739 O O . ASP A 1 95 ? -6.413 3.588 17.157 1.00 97.06 95 ASP A O 1
ATOM 743 N N . LYS A 1 96 ? -6.505 4.930 15.369 1.00 95.69 96 LYS A N 1
ATOM 744 C CA . LYS A 1 96 ? -7.060 6.074 16.106 1.00 95.69 96 LYS A CA 1
ATOM 745 C C . LYS A 1 96 ? -8.499 5.851 16.566 1.00 95.69 96 LYS A C 1
ATOM 747 O O . LYS A 1 96 ? -8.841 6.259 17.673 1.00 95.69 96 LYS A O 1
ATOM 752 N N . THR A 1 97 ? -9.346 5.214 15.760 1.00 94.31 97 THR A N 1
ATOM 753 C CA . THR A 1 97 ? -10.772 5.055 16.088 1.00 94.31 97 THR A CA 1
ATOM 754 C C . THR A 1 97 ? -11.079 3.781 16.867 1.00 94.31 97 THR A C 1
ATOM 756 O O . THR A 1 97 ? -11.999 3.796 17.683 1.00 94.31 97 THR A O 1
ATOM 759 N N . LEU A 1 98 ? -10.310 2.704 16.669 1.00 92.75 98 LEU A N 1
ATOM 760 C CA . LEU A 1 98 ? -10.595 1.386 17.253 1.00 92.75 98 LEU A CA 1
ATOM 761 C C . LEU A 1 98 ? -9.561 0.942 18.301 1.00 92.75 98 LEU A C 1
ATOM 763 O O . LEU A 1 98 ? -9.863 0.059 19.101 1.00 92.75 98 LEU A O 1
ATOM 767 N N . ASN A 1 99 ? -8.370 1.551 18.337 1.00 94.62 99 ASN A N 1
ATOM 768 C CA . ASN A 1 99 ? -7.274 1.165 19.241 1.00 94.62 99 ASN A CA 1
ATOM 769 C C . ASN A 1 99 ? -6.699 2.336 20.065 1.00 94.62 99 ASN A C 1
ATOM 771 O O . ASN A 1 99 ? -5.677 2.201 20.736 1.00 94.62 99 ASN A O 1
ATOM 775 N N . GLY A 1 100 ? -7.351 3.502 20.045 1.00 93.69 100 GLY A N 1
ATOM 776 C CA . GLY A 1 100 ? -6.953 4.650 20.863 1.00 93.69 100 GLY A CA 1
ATOM 777 C C . GLY A 1 100 ? -5.626 5.306 20.455 1.00 93.69 100 GLY A C 1
ATOM 778 O O . GLY A 1 100 ? -5.034 6.011 21.270 1.00 93.69 100 GLY A O 1
ATOM 779 N N . GLY A 1 101 ? -5.153 5.084 19.224 1.00 93.69 101 GLY A N 1
ATOM 780 C CA . GLY A 1 101 ? -3.899 5.645 18.708 1.00 93.69 101 GLY A CA 1
ATOM 781 C C . GLY A 1 101 ? -2.645 4.982 19.284 1.00 93.69 101 GLY A C 1
ATOM 782 O O . GLY A 1 101 ? -1.614 5.641 19.439 1.00 93.69 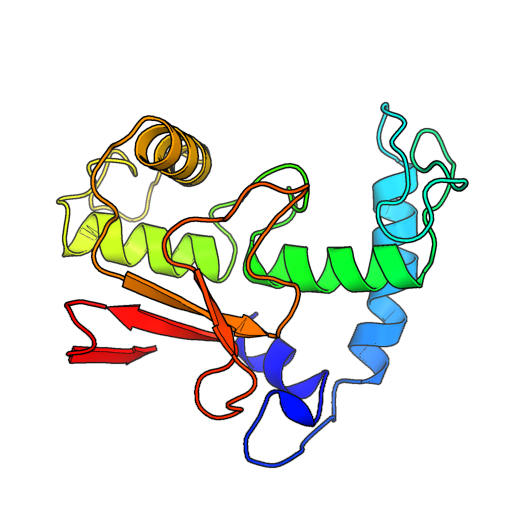101 GLY A O 1
ATOM 783 N N . GLY A 1 102 ? -2.737 3.703 19.664 1.00 94.94 102 GLY A N 1
ATOM 784 C CA . GLY A 1 102 ? -1.663 2.974 20.339 1.00 94.94 102 GLY A CA 1
ATOM 785 C C . GLY A 1 102 ? -0.371 2.849 19.525 1.00 94.94 102 GLY A C 1
ATOM 786 O O . GLY A 1 102 ? 0.703 2.766 20.120 1.00 94.94 102 GLY A O 1
ATOM 787 N N . TYR A 1 103 ? -0.453 2.878 18.192 1.00 95.31 103 TYR A N 1
ATOM 788 C CA . TYR A 1 103 ? 0.717 2.871 17.311 1.00 95.31 103 TYR A CA 1
ATOM 789 C C . TYR A 1 103 ? 1.056 4.259 16.768 1.00 95.31 103 TYR A C 1
ATOM 791 O O . TYR A 1 103 ? 2.231 4.606 16.682 1.00 95.31 103 TYR A O 1
ATOM 799 N N . TH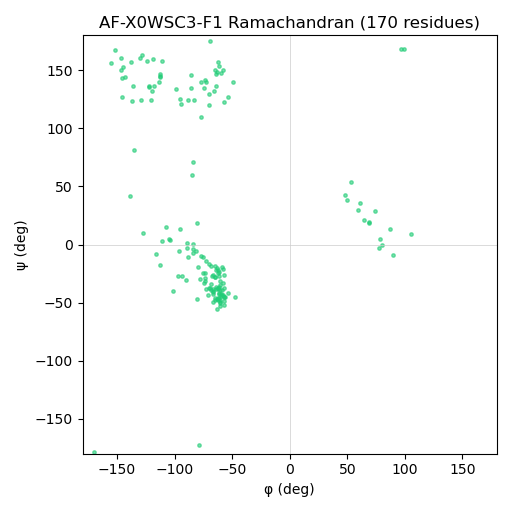R A 1 104 ? 0.059 5.068 16.403 1.00 94.12 104 THR A N 1
ATOM 800 C CA . THR A 1 104 ? 0.273 6.424 15.876 1.00 94.12 104 THR A CA 1
ATOM 801 C C . THR A 1 104 ? 0.809 7.384 16.932 1.00 94.12 104 THR A C 1
ATOM 803 O O . THR A 1 104 ? 1.348 8.433 16.577 1.00 94.12 104 THR A O 1
ATOM 806 N N . GLY A 1 105 ? 0.663 7.040 18.215 1.00 90.56 105 GLY A N 1
ATOM 807 C CA . GLY A 1 105 ? 1.123 7.822 19.363 1.00 90.56 105 GLY A CA 1
ATOM 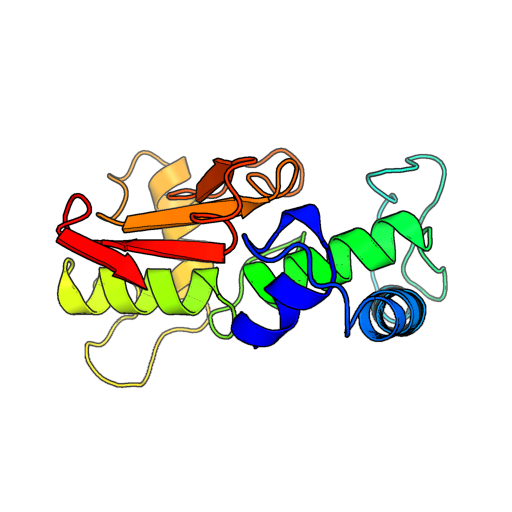808 C C . GLY A 1 105 ? 0.227 9.017 19.695 1.00 90.56 105 GLY A C 1
ATOM 809 O O . GLY A 1 105 ? 0.475 9.720 20.673 1.00 90.56 105 GLY A O 1
ATOM 810 N N . SER A 1 106 ? -0.810 9.260 18.893 1.00 89.25 106 SER A N 1
ATOM 811 C CA . SER A 1 106 ? -1.784 10.328 19.098 1.00 89.25 106 SER A CA 1
ATOM 812 C C . SER A 1 106 ? -3.119 10.002 18.420 1.00 89.25 106 SER A C 1
ATOM 814 O O . SER A 1 106 ? -3.163 9.244 17.444 1.00 89.25 106 SER A O 1
ATOM 816 N N . LEU A 1 107 ? -4.193 10.616 18.927 1.00 88.50 107 LEU A N 1
ATOM 817 C CA . LEU A 1 107 ? -5.518 10.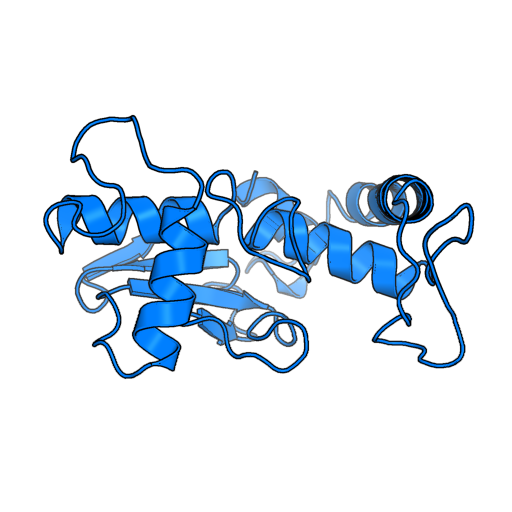649 18.294 1.00 88.50 107 LEU A CA 1
ATOM 818 C C . LEU A 1 107 ? -5.690 11.834 17.330 1.00 88.50 107 LEU A C 1
ATOM 820 O O . LEU A 1 107 ? -6.664 11.879 16.580 1.00 88.50 107 LEU A O 1
ATOM 824 N N . ASP A 1 108 ? -4.756 12.784 17.353 1.00 87.81 108 ASP A N 1
ATOM 825 C CA . ASP A 1 108 ? -4.788 13.983 16.525 1.00 87.81 108 ASP A CA 1
ATOM 826 C C . ASP A 1 108 ? -4.322 13.672 15.096 1.00 87.81 108 ASP A C 1
ATOM 828 O O . ASP A 1 108 ? -4.140 12.518 14.704 1.00 87.81 108 ASP A O 1
ATOM 832 N N . GLN A 1 109 ? -4.152 14.696 14.259 1.00 81.69 109 GLN A N 1
ATOM 833 C CA . GLN A 1 109 ? -3.708 14.497 12.876 1.00 81.69 109 GLN A CA 1
ATOM 834 C C . GLN A 1 109 ? -2.262 13.996 12.781 1.00 81.69 109 GLN A C 1
ATOM 836 O O . GLN A 1 109 ? -1.940 13.272 11.839 1.00 81.69 109 GLN A O 1
ATOM 841 N N . ASP A 1 110 ? -1.427 14.309 13.768 1.00 87.75 110 ASP A N 1
ATOM 842 C CA . ASP A 1 110 ? -0.025 13.910 13.783 1.00 87.75 110 ASP A CA 1
ATOM 843 C C . ASP A 1 110 ? 0.130 12.417 14.092 1.00 87.75 110 ASP A C 1
ATOM 845 O O . ASP A 1 110 ? -0.606 11.815 14.881 1.00 87.75 110 ASP A O 1
ATOM 849 N N . SER A 1 111 ? 1.079 11.767 13.431 1.00 91.31 111 SER A N 1
ATOM 850 C CA . SER A 1 111 ? 1.373 10.350 13.640 1.00 91.31 111 SER A CA 1
ATOM 851 C C . SER A 1 111 ? 2.858 10.100 13.477 1.00 91.31 111 SER A C 1
ATOM 853 O O . SER A 1 111 ? 3.498 10.710 12.619 1.00 91.31 111 SER A O 1
ATOM 855 N N . ASP A 1 112 ? 3.397 9.198 14.295 1.00 90.44 112 ASP A N 1
ATOM 856 C CA . ASP A 1 112 ? 4.750 8.684 14.098 1.00 90.44 112 ASP A CA 1
ATOM 857 C C . ASP A 1 112 ? 4.856 8.063 12.699 1.00 90.44 112 ASP A C 1
ATOM 859 O O . ASP A 1 112 ? 4.102 7.153 12.353 1.00 90.44 112 ASP A O 1
ATOM 863 N N . LEU A 1 113 ? 5.790 8.556 11.884 1.00 89.69 113 LEU A N 1
ATOM 864 C CA . LEU A 1 113 ? 5.985 8.094 10.510 1.00 89.69 113 LEU A CA 1
ATOM 865 C C . LEU A 1 113 ? 6.356 6.605 10.437 1.00 89.69 113 LEU A C 1
ATOM 867 O O . LEU A 1 113 ? 6.069 5.970 9.422 1.00 89.69 113 LEU A O 1
ATOM 871 N N . GLU A 1 114 ? 6.922 6.042 11.508 1.00 92.50 114 GLU A N 1
ATOM 872 C CA . GLU A 1 114 ? 7.259 4.619 11.611 1.00 92.50 114 GLU A CA 1
ATOM 873 C C . GLU A 1 114 ? 6.122 3.752 12.170 1.00 92.50 114 GLU A C 1
ATOM 875 O O . GLU A 1 114 ? 6.248 2.526 12.211 1.00 92.50 114 GLU A O 1
ATOM 880 N N . ALA A 1 115 ? 4.983 4.341 12.556 1.00 95.06 115 ALA A N 1
ATOM 881 C CA . ALA A 1 115 ? 3.877 3.628 13.199 1.00 95.06 115 ALA A CA 1
ATOM 882 C C . ALA A 1 115 ? 3.402 2.404 12.398 1.00 95.06 115 ALA A C 1
ATOM 884 O O . ALA A 1 115 ? 3.187 1.339 12.974 1.00 95.06 115 ALA A O 1
ATOM 885 N N . ALA A 1 116 ? 3.294 2.522 11.069 1.00 94.94 116 ALA A N 1
ATOM 886 C CA . ALA A 1 116 ? 2.879 1.405 10.221 1.00 94.94 116 ALA A CA 1
ATOM 887 C C . ALA A 1 116 ? 3.913 0.267 10.204 1.00 94.94 116 ALA A C 1
ATOM 889 O O . ALA A 1 116 ? 3.531 -0.895 10.312 1.00 94.94 116 ALA A O 1
ATOM 890 N N . ASN A 1 117 ? 5.213 0.567 10.112 1.00 93.50 117 ASN A N 1
ATOM 891 C CA . ASN A 1 117 ? 6.256 -0.465 10.134 1.00 93.50 117 ASN A CA 1
ATOM 892 C C . ASN A 1 117 ? 6.356 -1.124 11.520 1.00 93.50 117 ASN A C 1
ATOM 894 O O . ASN A 1 117 ? 6.481 -2.346 11.615 1.00 93.50 117 ASN A O 1
ATOM 898 N N . ASN A 1 118 ? 6.220 -0.338 12.593 1.00 94.75 118 ASN A N 1
ATOM 899 C CA . ASN A 1 118 ? 6.161 -0.836 13.969 1.00 94.75 118 ASN A CA 1
ATOM 900 C C . ASN A 1 118 ? 4.961 -1.767 14.183 1.00 94.75 118 ASN A C 1
ATOM 902 O O . ASN A 1 118 ? 5.111 -2.831 14.784 1.00 94.75 118 ASN A O 1
ATOM 906 N N . TYR A 1 119 ? 3.795 -1.404 13.644 1.00 96.00 119 TYR A N 1
ATOM 907 C CA . TYR A 1 119 ? 2.601 -2.244 13.653 1.00 96.00 119 TYR A CA 1
ATOM 908 C C . TYR A 1 119 ? 2.819 -3.569 12.916 1.00 96.00 119 TYR A C 1
ATOM 910 O O . TYR A 1 119 ? 2.557 -4.638 13.468 1.00 96.00 119 TYR A O 1
ATOM 918 N N . ILE A 1 120 ? 3.355 -3.511 11.693 1.00 94.06 120 ILE A N 1
ATOM 919 C CA . ILE A 1 120 ? 3.645 -4.703 10.885 1.00 94.06 120 ILE A CA 1
ATOM 920 C C . ILE A 1 120 ? 4.572 -5.652 11.644 1.00 94.06 120 ILE A C 1
ATOM 922 O O . ILE A 1 120 ? 4.311 -6.855 11.717 1.00 94.06 120 ILE A O 1
ATOM 926 N N . LYS A 1 121 ? 5.622 -5.105 12.261 1.00 93.38 121 LYS A N 1
ATOM 927 C CA . LYS A 1 121 ? 6.539 -5.877 13.093 1.00 93.38 121 LYS A CA 1
ATOM 928 C C . LYS A 1 121 ? 5.827 -6.492 14.301 1.00 93.38 121 LYS A C 1
ATOM 930 O O . LYS A 1 121 ? 5.975 -7.684 14.531 1.00 93.38 121 LYS A O 1
ATOM 935 N N . ALA A 1 122 ? 5.032 -5.718 15.040 1.00 95.56 122 ALA A N 1
ATOM 936 C CA . ALA A 1 122 ? 4.320 -6.209 16.218 1.00 95.56 122 ALA A CA 1
ATOM 937 C C . ALA A 1 122 ? 3.384 -7.380 15.884 1.00 95.56 122 ALA A C 1
ATOM 939 O O . ALA A 1 122 ? 3.378 -8.379 16.600 1.00 95.56 122 ALA A O 1
ATOM 940 N N . VAL A 1 123 ? 2.637 -7.297 14.778 1.00 95.50 123 VAL A N 1
ATOM 941 C CA . VAL A 1 123 ? 1.773 -8.399 14.322 1.00 95.50 123 VAL A CA 1
ATOM 942 C C . VAL A 1 123 ? 2.600 -9.610 13.889 1.00 95.50 123 VAL A C 1
ATOM 944 O O . VAL A 1 123 ? 2.260 -10.736 14.248 1.00 95.50 123 VAL A O 1
ATOM 947 N N . SER A 1 124 ? 3.720 -9.400 13.189 1.00 91.81 124 SER A N 1
ATOM 948 C CA . SER A 1 124 ? 4.661 -10.482 12.861 1.00 91.81 124 SER A CA 1
ATOM 949 C C . SER A 1 124 ? 5.251 -11.153 14.109 1.00 91.81 124 SER A C 1
ATOM 951 O O . SER A 1 124 ? 5.541 -12.348 14.074 1.00 91.81 124 SER A O 1
ATOM 953 N N . ASP A 1 125 ? 5.410 -10.406 15.203 1.00 94.62 125 ASP A N 1
ATOM 954 C CA . ASP A 1 125 ? 5.887 -10.891 16.503 1.00 94.62 125 ASP A CA 1
ATOM 955 C C . ASP A 1 125 ? 4.752 -11.502 17.363 1.00 94.62 125 ASP A C 1
ATOM 957 O O . ASP A 1 125 ? 4.998 -11.978 18.474 1.00 94.62 125 ASP A O 1
ATOM 961 N N . GLY A 1 126 ? 3.510 -11.536 16.856 1.00 95.44 126 GLY A N 1
ATOM 962 C CA . GLY A 1 126 ? 2.363 -12.208 17.477 1.00 95.44 126 GLY A CA 1
ATOM 963 C C . GLY A 1 126 ? 1.328 -11.293 18.140 1.00 95.44 126 GLY A C 1
ATOM 964 O O . GLY A 1 126 ? 0.432 -11.796 18.821 1.00 95.44 126 GLY A O 1
ATOM 965 N N . ALA A 1 127 ? 1.415 -9.971 17.966 1.00 96.38 127 ALA A N 1
ATOM 966 C CA . ALA A 1 127 ? 0.359 -9.062 18.404 1.00 96.38 127 ALA A CA 1
ATOM 967 C C . ALA A 1 127 ? -0.948 -9.305 17.628 1.00 96.38 127 ALA A C 1
ATOM 969 O O . ALA A 1 127 ? -0.941 -9.700 16.460 1.00 96.38 127 ALA A O 1
ATOM 970 N N . ALA A 1 128 ? -2.082 -9.035 18.277 1.00 95.69 128 ALA A N 1
ATOM 971 C CA . ALA A 1 128 ? -3.379 -9.098 17.617 1.00 95.69 128 ALA A CA 1
ATOM 972 C C . ALA A 1 128 ? -3.479 -8.007 16.529 1.00 95.69 128 ALA A C 1
ATOM 974 O O . ALA A 1 128 ? -3.164 -6.847 16.818 1.00 95.69 128 ALA A O 1
ATOM 975 N N . PRO A 1 129 ? -3.923 -8.342 15.303 1.00 96.62 129 PRO A N 1
ATOM 976 C CA . PRO A 1 129 ? -4.184 -7.343 14.276 1.00 96.62 129 PRO A CA 1
ATOM 977 C C . PRO A 1 129 ? -5.304 -6.378 14.687 1.00 96.62 129 PRO A C 1
ATOM 979 O O . PRO A 1 129 ? -6.255 -6.767 15.366 1.00 96.62 129 PRO A O 1
ATOM 982 N N . LEU A 1 130 ? -5.213 -5.131 14.226 1.00 96.81 130 LEU A N 1
ATOM 983 C CA . LEU A 1 130 ? -6.291 -4.144 14.302 1.00 96.81 130 LEU A CA 1
ATOM 984 C C . LEU A 1 130 ? -7.515 -4.610 13.499 1.00 96.81 130 LEU A C 1
ATOM 986 O O . LEU A 1 130 ? -7.386 -5.393 12.560 1.00 96.81 130 LEU A O 1
ATOM 990 N N . ASP A 1 131 ? -8.700 -4.099 13.827 1.00 95.38 131 ASP A N 1
ATOM 991 C CA . ASP A 1 131 ? -9.952 -4.475 13.154 1.00 95.38 131 ASP A CA 1
ATOM 992 C C . ASP A 1 131 ? -10.182 -3.668 11.864 1.00 95.38 131 ASP A C 1
ATOM 994 O O . ASP A 1 131 ? -11.030 -2.774 11.781 1.00 95.38 131 ASP A O 1
ATOM 998 N N . PHE A 1 132 ? -9.370 -3.976 10.852 1.00 97.50 132 PHE A N 1
ATOM 999 C CA . PHE A 1 132 ? -9.583 -3.522 9.482 1.00 97.50 132 PHE A CA 1
ATOM 1000 C C . PHE A 1 132 ? -9.109 -4.550 8.452 1.00 97.50 132 PHE A C 1
ATOM 1002 O O . PHE A 1 132 ? -8.293 -5.419 8.750 1.00 97.50 132 PHE A O 1
ATOM 1009 N N . VAL A 1 133 ? -9.597 -4.443 7.219 1.00 97.88 133 VAL A N 1
ATOM 1010 C CA . VAL A 1 133 ? -9.110 -5.206 6.065 1.00 97.88 133 VAL A CA 1
ATOM 1011 C C . VAL A 1 133 ? -9.016 -4.269 4.872 1.00 97.88 133 VAL A C 1
ATOM 1013 O O . VAL A 1 133 ? -10.007 -3.653 4.486 1.00 97.88 133 VAL A O 1
ATOM 1016 N N . LEU A 1 134 ? -7.832 -4.169 4.279 1.00 97.62 134 LEU A N 1
ATOM 1017 C CA . LEU A 1 134 ? -7.606 -3.521 2.998 1.00 97.62 134 LEU A CA 1
ATOM 1018 C C . LEU A 1 134 ? -7.647 -4.568 1.885 1.00 97.62 134 LEU A C 1
ATOM 1020 O O . LEU A 1 134 ? -6.827 -5.485 1.848 1.00 97.62 134 LEU A O 1
ATOM 1024 N N . TYR A 1 135 ? -8.553 -4.392 0.934 1.00 97.12 135 TYR A N 1
ATOM 1025 C CA . TYR A 1 135 ? -8.640 -5.253 -0.235 1.00 97.12 135 TYR A CA 1
ATOM 1026 C C . TYR A 1 135 ? -7.740 -4.725 -1.347 1.00 97.12 135 TYR A C 1
ATOM 1028 O O . TYR A 1 135 ? -7.861 -3.578 -1.786 1.00 97.12 135 TYR A O 1
ATOM 1036 N N . VAL A 1 136 ? -6.835 -5.564 -1.838 1.00 96.31 136 VAL A N 1
ATOM 1037 C CA . VAL A 1 136 ? -5.860 -5.194 -2.870 1.00 96.31 136 VAL A CA 1
ATOM 1038 C C . VAL A 1 136 ? -5.958 -6.123 -4.077 1.00 96.31 136 VAL A C 1
ATOM 1040 O O . VAL A 1 136 ? -6.450 -7.247 -3.957 1.00 96.31 136 VAL A O 1
ATOM 1043 N N . PRO A 1 137 ? -5.487 -5.692 -5.258 1.00 94.81 137 PRO A N 1
ATOM 1044 C CA . PRO A 1 137 ? -5.375 -6.590 -6.396 1.00 94.81 137 PRO A CA 1
ATOM 1045 C C . PRO A 1 137 ? -4.483 -7.795 -6.084 1.00 94.81 137 PRO A C 1
ATOM 1047 O O . PRO A 1 137 ? -3.506 -7.686 -5.339 1.00 94.81 137 PRO A O 1
ATOM 1050 N N . VAL A 1 138 ? -4.770 -8.927 -6.727 1.00 92.94 138 VAL A N 1
ATOM 1051 C CA . VAL A 1 138 ? -3.922 -10.129 -6.666 1.00 92.94 138 VAL A CA 1
ATOM 1052 C C . VAL A 1 138 ? -2.453 -9.776 -6.947 1.00 92.94 138 VAL A C 1
ATOM 1054 O O . VAL A 1 138 ? -2.165 -8.991 -7.857 1.00 92.94 138 VAL A O 1
ATOM 1057 N N . ARG A 1 139 ? -1.528 -10.397 -6.196 1.00 89.56 139 ARG A N 1
ATOM 1058 C CA . ARG A 1 139 ? -0.067 -10.151 -6.154 1.00 89.56 139 ARG A CA 1
ATOM 1059 C C . ARG A 1 139 ? 0.401 -8.936 -5.344 1.00 89.56 139 ARG A C 1
ATOM 1061 O O . ARG A 1 139 ? 1.598 -8.642 -5.360 1.00 89.56 139 ARG A O 1
ATOM 1068 N N . TYR A 1 140 ? -0.495 -8.235 -4.653 1.00 92.50 140 TYR A N 1
ATOM 1069 C CA . TYR A 1 140 ? -0.137 -7.105 -3.790 1.00 92.50 140 TYR A CA 1
ATOM 1070 C C . TYR A 1 140 ? -0.328 -7.371 -2.295 1.00 92.50 140 TYR A C 1
ATOM 1072 O O . TYR A 1 140 ? -0.069 -6.468 -1.516 1.00 92.50 140 TYR A O 1
ATOM 1080 N N . GLY A 1 141 ? -0.730 -8.564 -1.859 1.00 91.12 141 GLY A N 1
ATOM 1081 C CA . GLY A 1 141 ? -0.951 -8.901 -0.444 1.00 91.12 141 GLY A CA 1
ATOM 1082 C C . GLY A 1 141 ? 0.321 -9.147 0.368 1.00 91.12 141 GLY A C 1
ATOM 1083 O O . GLY A 1 141 ? 0.283 -9.251 1.593 1.00 91.12 141 GLY A O 1
ATOM 1084 N N . SER A 1 142 ? 1.469 -9.233 -0.300 1.00 84.38 142 SER A N 1
ATOM 1085 C CA . SER A 1 142 ? 2.768 -9.414 0.340 1.00 84.38 142 SER A CA 1
ATOM 1086 C C . SER A 1 142 ? 3.828 -8.528 -0.302 1.00 84.38 142 SER A C 1
ATOM 1088 O O . SER A 1 142 ? 3.707 -8.114 -1.457 1.00 84.38 142 SER A O 1
ATOM 1090 N N . SER A 1 143 ? 4.882 -8.253 0.461 1.00 78.50 143 SER A N 1
ATOM 1091 C CA . SER A 1 143 ? 6.063 -7.535 -0.001 1.00 78.50 143 SER A CA 1
ATOM 1092 C C . SER A 1 143 ? 7.320 -8.314 0.360 1.00 78.50 143 SER A C 1
ATOM 1094 O O . SER A 1 143 ? 7.520 -8.657 1.520 1.00 78.50 143 SER A O 1
ATOM 1096 N N . VAL A 1 144 ? 8.160 -8.630 -0.632 1.00 75.38 144 VAL A N 1
ATOM 1097 C CA . VAL A 1 144 ? 9.423 -9.384 -0.449 1.00 75.38 144 VAL A CA 1
ATOM 1098 C C . VAL A 1 144 ? 9.229 -10.673 0.384 1.00 75.38 144 VAL A C 1
ATOM 1100 O O . VAL A 1 144 ? 10.048 -11.032 1.223 1.00 75.38 144 VAL A O 1
ATOM 1103 N N . GLY A 1 145 ? 8.107 -11.372 0.181 1.00 70.25 145 GLY A N 1
ATOM 1104 C CA . GLY A 1 145 ? 7.774 -12.610 0.902 1.00 70.25 145 GLY A CA 1
ATOM 1105 C C . GLY A 1 145 ? 7.206 -12.423 2.316 1.00 70.25 145 GLY A C 1
ATOM 1106 O O . GLY A 1 145 ? 6.857 -13.413 2.954 1.00 70.25 145 GLY A O 1
ATOM 1107 N N . ILE A 1 146 ? 7.064 -11.185 2.795 1.00 76.25 146 ILE A N 1
ATOM 1108 C CA . ILE A 1 146 ? 6.411 -10.856 4.065 1.00 76.25 146 ILE A CA 1
ATOM 1109 C C . ILE A 1 146 ? 4.951 -10.501 3.781 1.00 76.25 146 ILE A C 1
ATOM 1111 O O . ILE A 1 146 ? 4.662 -9.627 2.962 1.00 76.25 146 ILE A O 1
ATOM 1115 N N . SER A 1 147 ? 4.022 -11.189 4.446 1.00 86.50 147 SER A N 1
ATOM 1116 C CA . SER A 1 147 ? 2.599 -10.837 4.378 1.00 86.50 147 SER A CA 1
ATOM 1117 C C . SER A 1 147 ? 2.372 -9.521 5.111 1.00 86.50 147 SER A C 1
ATOM 1119 O O . SER A 1 147 ? 2.809 -9.370 6.252 1.00 86.50 147 SER A O 1
ATOM 1121 N N . ILE A 1 148 ? 1.699 -8.573 4.462 1.00 91.94 148 ILE A N 1
ATOM 1122 C CA . ILE A 1 148 ? 1.325 -7.317 5.112 1.00 91.94 148 ILE A CA 1
ATOM 1123 C C . ILE A 1 148 ? 0.031 -7.597 5.895 1.00 91.94 148 ILE A C 1
ATOM 1125 O O . ILE A 1 148 ? -0.922 -8.114 5.308 1.00 91.94 148 ILE A O 1
ATOM 1129 N N . PRO A 1 149 ? -0.019 -7.334 7.212 1.00 95.19 149 PRO A N 1
ATOM 1130 C CA . PRO A 1 149 ? -1.204 -7.603 8.018 1.00 95.19 149 PRO A CA 1
ATOM 1131 C C . PRO A 1 149 ? -2.396 -6.787 7.520 1.00 95.19 149 PRO A C 1
ATOM 1133 O O . PRO A 1 149 ? -2.220 -5.724 6.937 1.00 95.19 149 PRO A O 1
ATOM 1136 N N . ASN A 1 150 ? -3.613 -7.283 7.762 1.00 97.06 150 ASN A N 1
ATOM 1137 C CA . ASN A 1 150 ? -4.861 -6.608 7.379 1.00 97.06 150 ASN A CA 1
ATOM 1138 C C . ASN A 1 150 ? -4.993 -6.339 5.880 1.00 97.06 150 ASN A C 1
ATOM 1140 O O . ASN A 1 150 ? -5.647 -5.379 5.479 1.00 97.06 150 ASN A O 1
ATOM 1144 N N . VAL A 1 151 ? -4.387 -7.183 5.050 1.00 97.06 151 VAL A N 1
ATOM 1145 C CA . VAL A 1 151 ? -4.526 -7.121 3.600 1.00 97.06 151 VAL A CA 1
ATOM 1146 C C . VAL A 1 151 ? -5.127 -8.418 3.082 1.00 97.06 151 VAL A C 1
ATOM 1148 O O . VAL A 1 151 ? -4.662 -9.504 3.421 1.00 97.06 151 VAL A O 1
ATOM 1151 N N . GLU A 1 152 ? -6.133 -8.298 2.220 1.00 96.75 152 GLU A N 1
ATOM 1152 C CA . GLU A 1 152 ? -6.713 -9.420 1.488 1.00 96.75 152 GLU A CA 1
ATOM 1153 C C . GLU A 1 152 ? -6.583 -9.181 -0.019 1.00 96.75 152 GLU A C 1
ATOM 1155 O O . GLU A 1 152 ? -7.022 -8.160 -0.554 1.00 96.75 152 GLU A O 1
ATOM 1160 N N . GLU A 1 153 ? -5.967 -10.129 -0.724 1.00 96.75 153 GLU A N 1
ATOM 1161 C CA . GLU A 1 153 ? -5.954 -10.108 -2.184 1.00 96.75 153 GLU A CA 1
ATOM 1162 C C . GLU A 1 153 ? -7.316 -10.523 -2.733 1.00 96.75 153 GLU A C 1
ATOM 1164 O O . GLU A 1 153 ? -7.888 -11.529 -2.318 1.00 96.75 153 GLU A O 1
ATOM 1169 N N . THR A 1 154 ? -7.815 -9.791 -3.723 1.00 96.56 154 THR A N 1
ATOM 1170 C CA . THR A 1 154 ? -9.094 -10.103 -4.354 1.00 96.56 154 THR A CA 1
ATOM 1171 C C . THR A 1 154 ? -9.091 -9.786 -5.846 1.00 96.56 154 THR A C 1
ATOM 1173 O O . THR A 1 154 ? -8.351 -8.926 -6.331 1.00 96.56 154 THR A O 1
ATOM 1176 N N . SER A 1 155 ? -9.929 -10.510 -6.587 1.00 95.69 155 SER A N 1
ATOM 1177 C CA . SER A 1 155 ? -10.281 -10.217 -7.980 1.00 95.69 155 SER A CA 1
ATOM 1178 C C . SER A 1 155 ? -11.674 -9.595 -8.115 1.00 95.69 155 SER A C 1
ATOM 1180 O O . SER A 1 155 ? -12.144 -9.418 -9.234 1.00 95.69 155 SER A O 1
ATOM 1182 N N . ASP A 1 156 ? -12.354 -9.316 -6.999 1.00 95.94 156 ASP A N 1
ATOM 1183 C CA . ASP A 1 156 ? -13.658 -8.658 -6.982 1.00 95.94 156 ASP A CA 1
ATOM 1184 C C . ASP A 1 156 ? -13.489 -7.146 -7.229 1.00 95.94 156 ASP A C 1
ATOM 1186 O O . ASP A 1 156 ? -12.984 -6.436 -6.348 1.00 95.94 156 ASP A O 1
ATOM 1190 N N . PRO A 1 157 ? -13.902 -6.620 -8.397 1.00 93.56 157 PRO A N 1
ATOM 1191 C CA . PRO A 1 157 ? -13.717 -5.213 -8.733 1.00 93.56 157 PRO A CA 1
ATOM 1192 C C . PRO A 1 157 ? -14.500 -4.259 -7.818 1.00 93.56 157 PRO A C 1
ATOM 1194 O O . PRO A 1 157 ? -14.160 -3.076 -7.765 1.00 93.56 157 PRO A O 1
ATOM 1197 N N . GLU A 1 158 ? -15.517 -4.733 -7.088 1.00 92.94 158 GLU A N 1
ATOM 1198 C CA . GLU A 1 158 ? -16.228 -3.914 -6.096 1.00 92.94 158 GLU A CA 1
ATOM 1199 C C . GLU A 1 158 ? -15.393 -3.694 -4.830 1.00 92.94 158 GLU A C 1
ATOM 1201 O O . GLU A 1 158 ? -15.494 -2.642 -4.197 1.00 92.94 158 GLU A O 1
ATOM 1206 N N . LYS A 1 159 ? -14.512 -4.644 -4.499 1.00 94.25 159 LYS A N 1
ATOM 1207 C CA . LYS A 1 159 ? -13.658 -4.599 -3.306 1.00 94.25 159 LYS A CA 1
ATOM 1208 C C . LYS A 1 159 ? -12.258 -4.072 -3.576 1.00 94.25 159 LYS A C 1
ATOM 1210 O O . LYS A 1 159 ? -11.627 -3.535 -2.680 1.00 94.25 159 LYS A O 1
ATOM 1215 N N . ILE A 1 160 ? -11.723 -4.215 -4.786 1.00 94.94 160 ILE A N 1
ATOM 1216 C CA . ILE A 1 160 ? -10.340 -3.799 -5.063 1.00 94.94 160 ILE A CA 1
ATOM 1217 C C . ILE A 1 160 ? -10.117 -2.335 -4.650 1.00 94.94 160 ILE A C 1
ATOM 1219 O O . ILE A 1 160 ? -10.835 -1.435 -5.089 1.00 94.94 160 ILE A O 1
ATOM 1223 N N . LEU A 1 161 ? -9.085 -2.105 -3.832 1.00 94.44 161 LEU A N 1
ATOM 1224 C CA . LEU A 1 161 ? -8.689 -0.808 -3.281 1.00 94.44 161 LEU A CA 1
ATOM 1225 C C . LEU A 1 161 ? -9.773 -0.152 -2.403 1.00 94.44 161 LEU A C 1
ATOM 1227 O O . LEU A 1 161 ? -9.914 1.072 -2.436 1.00 94.44 161 LEU A O 1
ATOM 1231 N N . THR A 1 162 ? -10.535 -0.953 -1.650 1.00 95.31 162 THR A N 1
ATOM 1232 C CA . THR A 1 162 ? -11.405 -0.508 -0.545 1.00 95.31 162 THR A CA 1
ATOM 1233 C C . THR A 1 162 ? -10.858 -0.974 0.798 1.00 95.31 162 THR A C 1
ATOM 1235 O O . THR A 1 162 ? -10.091 -1.939 0.870 1.00 95.31 162 THR A O 1
ATOM 1238 N N . ALA A 1 163 ? -11.251 -0.291 1.871 1.00 96.69 163 ALA A N 1
ATOM 1239 C CA . ALA A 1 163 ? -10.930 -0.698 3.235 1.00 96.69 163 ALA A CA 1
ATOM 1240 C C . ALA A 1 163 ? -12.212 -0.901 4.041 1.00 96.69 163 ALA A C 1
ATOM 1242 O O . ALA A 1 163 ? -13.138 -0.102 3.951 1.00 96.69 163 ALA A O 1
ATOM 1243 N N . HIS A 1 164 ? -12.277 -1.988 4.800 1.00 97.38 164 HIS A N 1
ATOM 1244 C CA . HIS A 1 164 ? -13.390 -2.312 5.685 1.00 97.38 164 HIS A CA 1
ATOM 1245 C C . HIS A 1 164 ? -12.911 -2.248 7.134 1.00 97.38 164 HIS A C 1
ATOM 1247 O O . HIS A 1 164 ? -11.818 -2.721 7.431 1.00 97.38 164 HIS A O 1
ATOM 1253 N N . PHE A 1 165 ? -13.731 -1.704 8.028 1.00 97.12 165 PHE A N 1
ATOM 1254 C CA . PHE A 1 165 ? -13.400 -1.480 9.439 1.00 97.12 165 PHE A CA 1
ATOM 1255 C C . PHE A 1 165 ? -14.496 -2.023 10.350 1.00 97.12 165 PHE A C 1
ATOM 1257 O O . PHE A 1 165 ? -15.641 -2.190 9.913 1.00 97.12 165 PHE A O 1
ATOM 1264 N N . ASN A 1 166 ? -14.157 -2.252 11.622 1.00 93.06 166 ASN A N 1
ATOM 1265 C CA . ASN A 1 166 ? -15.119 -2.606 12.671 1.00 93.06 166 ASN A CA 1
ATOM 1266 C C . ASN A 1 166 ? -15.984 -3.823 12.274 1.00 93.06 166 ASN A C 1
ATOM 1268 O O . ASN A 1 166 ? -17.213 -3.737 12.176 1.00 93.06 166 ASN A O 1
ATOM 1272 N N . GLY A 1 167 ? -15.336 -4.928 11.890 1.00 89.56 167 GLY A N 1
ATOM 1273 C CA . GLY A 1 167 ? -16.010 -6.132 11.396 1.00 89.56 167 GLY A CA 1
ATOM 1274 C C . GLY A 1 167 ? -16.780 -5.953 10.078 1.00 89.56 167 GLY A C 1
ATOM 1275 O O . GLY A 1 167 ? -17.691 -6.730 9.792 1.00 89.56 167 GLY A O 1
ATOM 1276 N N . GLY A 1 168 ? -16.454 -4.929 9.283 1.00 90.31 168 GLY A N 1
ATOM 1277 C CA . GLY A 1 168 ? -17.105 -4.628 8.003 1.00 90.31 168 GLY A CA 1
ATOM 1278 C C . GLY A 1 168 ? -18.358 -3.757 8.102 1.00 90.31 168 GLY A C 1
ATOM 1279 O O . GLY A 1 168 ? -19.099 -3.659 7.126 1.00 90.31 168 GLY A O 1
ATOM 1280 N N . GLN A 1 169 ? -18.608 -3.130 9.255 1.00 90.81 169 GLN A N 1
ATOM 1281 C CA . GLN A 1 169 ? -19.714 -2.178 9.427 1.00 90.81 169 GLN A CA 1
ATOM 1282 C C . GLN A 1 169 ? -19.455 -0.836 8.736 1.00 90.81 169 GLN A C 1
ATOM 1284 O O . GLN A 1 169 ? -20.398 -0.124 8.395 1.00 90.81 169 GLN A O 1
ATOM 1289 N N . GLU A 1 170 ? -18.185 -0.500 8.528 1.00 94.88 170 GLU A N 1
ATOM 1290 C CA . GLU A 1 170 ? -17.760 0.690 7.805 1.00 94.88 170 GLU A CA 1
ATOM 1291 C C . GLU A 1 170 ? -16.885 0.285 6.616 1.00 94.88 170 GLU A C 1
ATOM 1293 O O . GLU A 1 170 ? -16.025 -0.588 6.745 1.00 94.88 170 GLU A O 1
ATOM 1298 N N . ALA A 1 171 ? -17.115 0.913 5.461 1.00 93.75 171 ALA A N 1
ATOM 1299 C CA . ALA A 1 171 ? -16.371 0.670 4.232 1.00 93.75 171 ALA A CA 1
ATOM 1300 C C . ALA A 1 171 ? -16.013 1.992 3.543 1.00 93.75 171 ALA A C 1
ATOM 1302 O O . ALA A 1 171 ? -16.853 2.892 3.448 1.00 93.75 171 ALA A O 1
ATOM 1303 N N . TRP A 1 172 ? -14.769 2.086 3.078 1.00 90.31 172 TRP A N 1
ATOM 1304 C CA . TRP A 1 172 ? -14.199 3.216 2.340 1.00 90.31 172 TRP A CA 1
ATOM 1305 C C . TRP A 1 172 ? -13.853 2.828 0.906 1.00 90.31 172 TRP A C 1
ATOM 1307 O O . TRP A 1 172 ? -13.264 1.736 0.723 1.00 90.31 172 TRP A O 1
#

Solvent-accessible surface area (backbone atoms only — not comparable to full-atom values): 9096 Å² total; per-residue (Å²): 115,66,81,61,55,35,26,43,35,38,71,33,27,81,82,51,45,46,88,34,39,66,58,52,63,59,40,10,62,54,39,19,51,56,49,9,69,34,96,50,74,46,64,27,92,85,45,69,94,41,56,19,16,72,71,30,53,46,54,61,66,51,15,36,50,36,50,52,42,20,54,40,29,2,83,46,31,68,85,41,50,26,53,85,18,55,50,25,48,52,50,54,47,40,31,36,78,75,51,71,6,74,57,32,76,33,73,62,93,62,56,50,69,56,22,60,48,53,48,48,48,41,40,75,76,68,46,81,75,71,61,44,39,36,26,29,48,71,88,60,36,47,39,94,88,43,73,47,77,52,46,41,58,38,82,49,24,85,44,32,75,25,39,29,27,69,91,62,79,41,78,88

Organism: NCBI:txid412755

Foldseek 3Di:
DLVVLLQCALLQAPNSHNPCVVVLLVQLVVQQQVQQQAPDWDAQPVHRVAIHYVNGGHPSVSSSVQSSLCQAFNNCPPVHGWLNHLVNVLVCCLCLPPVVCPQQVHNDPHGDRCSQVVLQVVVVVPDDDGFKAQEAAPPNQHHPPRGRPRYDHDSHSVRHGKMAGDNRPDID